Protein AF-A0A924LGQ2-F1 (afdb_monomer_lite)

Radius of gyration: 14.01 Å; chains: 1; bounding box: 31×25×38 Å

Structure (mmCIF, N/CA/C/O backbone):
data_AF-A0A924LGQ2-F1
#
_entry.id   AF-A0A924LGQ2-F1
#
loop_
_atom_site.group_PDB
_atom_site.id
_atom_site.type_symbol
_atom_site.label_atom_id
_atom_site.label_alt_id
_atom_site.label_comp_id
_atom_site.label_asym_id
_atom_site.label_entity_id
_atom_site.label_seq_id
_atom_site.pdbx_PDB_ins_code
_atom_site.Cartn_x
_atom_site.Cartn_y
_atom_site.Cartn_z
_atom_site.occupancy
_atom_site.B_iso_or_equiv
_atom_site.auth_seq_id
_atom_site.auth_comp_id
_atom_site.auth_asym_id
_atom_site.auth_atom_id
_atom_site.pdbx_PDB_model_num
ATOM 1 N N . MET A 1 1 ? -15.350 -2.787 5.987 1.00 52.44 1 MET A N 1
ATOM 2 C CA . MET A 1 1 ? -14.216 -3.223 5.142 1.00 52.44 1 MET A CA 1
ATOM 3 C C . MET A 1 1 ? -13.130 -2.162 5.280 1.00 52.44 1 MET A C 1
ATOM 5 O O . MET A 1 1 ? -13.489 -0.993 5.214 1.00 52.44 1 MET A O 1
ATOM 9 N N . ALA A 1 2 ? -11.876 -2.510 5.590 1.00 66.19 2 ALA A N 1
ATOM 10 C CA . ALA A 1 2 ? -10.821 -1.496 5.730 1.00 66.19 2 ALA A CA 1
ATOM 11 C C . ALA A 1 2 ? -10.357 -1.005 4.350 1.00 66.19 2 ALA A C 1
ATOM 13 O O . ALA A 1 2 ? -10.313 -1.785 3.401 1.00 66.19 2 ALA A O 1
ATOM 14 N N . HIS A 1 3 ? -10.054 0.288 4.251 1.00 77.56 3 HIS A N 1
ATOM 15 C CA . HIS A 1 3 ? -9.619 0.959 3.026 1.00 77.56 3 HIS A CA 1
ATOM 16 C C . HIS A 1 3 ? -8.085 0.949 2.922 1.00 77.56 3 HIS A C 1
ATOM 18 O O . HIS A 1 3 ? -7.402 1.067 3.942 1.00 77.56 3 HIS A O 1
ATOM 24 N N . ILE A 1 4 ? -7.550 0.825 1.704 1.00 83.31 4 ILE A N 1
ATOM 25 C CA . ILE A 1 4 ? -6.137 1.098 1.405 1.00 83.31 4 ILE A CA 1
ATOM 26 C C . ILE A 1 4 ? -6.071 2.553 0.974 1.00 83.31 4 ILE A C 1
ATOM 28 O O . ILE A 1 4 ? -6.619 2.875 -0.074 1.00 83.31 4 ILE A O 1
ATOM 32 N N . SER A 1 5 ? -5.414 3.417 1.745 1.00 85.50 5 SER A N 1
ATOM 33 C CA . SER A 1 5 ? -5.097 4.751 1.233 1.00 85.50 5 SER A CA 1
ATOM 34 C C . SER A 1 5 ? -3.787 4.692 0.451 1.00 85.50 5 SER A C 1
ATOM 36 O O . SER A 1 5 ? -2.794 4.166 0.956 1.00 85.50 5 SER A O 1
ATOM 38 N N . VAL A 1 6 ? -3.786 5.167 -0.791 1.00 83.69 6 VAL A N 1
ATOM 39 C CA . VAL A 1 6 ? -2.612 5.133 -1.675 1.00 83.69 6 VAL A CA 1
ATOM 40 C C . VAL A 1 6 ? -2.100 6.550 -1.838 1.00 83.69 6 VAL A C 1
ATOM 42 O O . VAL A 1 6 ? -2.848 7.431 -2.235 1.00 83.69 6 VAL A O 1
ATOM 45 N N . THR A 1 7 ? -0.821 6.785 -1.581 1.00 82.12 7 THR A N 1
ATOM 46 C CA . THR A 1 7 ? -0.221 8.109 -1.723 1.00 82.12 7 THR A CA 1
ATOM 47 C C . THR A 1 7 ? 1.060 8.044 -2.533 1.00 82.12 7 THR A C 1
ATOM 49 O O . THR A 1 7 ? 1.890 7.147 -2.363 1.00 82.12 7 THR A O 1
ATOM 52 N N . SER A 1 8 ? 1.219 9.025 -3.417 1.00 70.88 8 SER A N 1
ATOM 53 C CA . SER A 1 8 ? 2.493 9.281 -4.058 1.00 70.88 8 SER A CA 1
ATOM 54 C C . SER A 1 8 ? 3.299 10.238 -3.178 1.00 70.88 8 SER A C 1
ATOM 56 O O . SER A 1 8 ? 2.998 11.433 -3.132 1.00 70.88 8 SER A O 1
ATOM 58 N N . THR A 1 9 ? 4.337 9.768 -2.486 1.00 54.81 9 THR A N 1
ATOM 59 C CA . THR A 1 9 ? 5.234 10.649 -1.730 1.00 54.81 9 THR A CA 1
ATOM 60 C C . THR A 1 9 ? 6.120 11.411 -2.715 1.00 54.81 9 THR A C 1
ATOM 62 O O . THR A 1 9 ? 7.229 10.993 -3.050 1.00 54.81 9 THR A O 1
ATOM 65 N N . ALA A 1 10 ? 5.658 12.573 -3.175 1.00 47.50 10 ALA A N 1
ATOM 66 C CA . ALA A 1 10 ? 6.503 13.557 -3.840 1.00 47.50 10 ALA A CA 1
ATOM 67 C C . ALA A 1 10 ? 7.447 14.207 -2.808 1.00 47.50 10 ALA A C 1
ATOM 69 O O . ALA A 1 10 ? 7.353 15.394 -2.505 1.00 47.50 10 ALA A O 1
ATOM 70 N N . ILE A 1 11 ? 8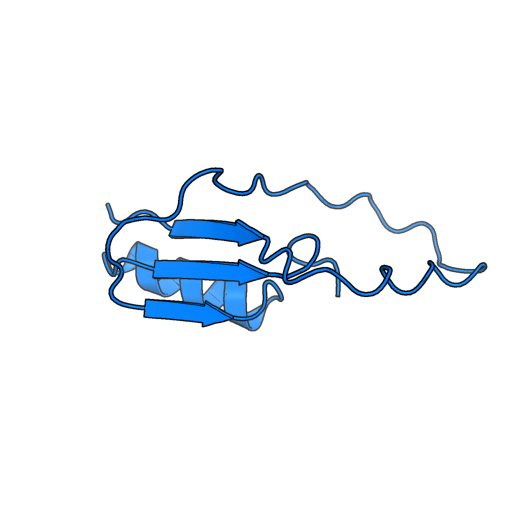.370 13.432 -2.227 1.00 42.62 11 ILE A N 1
ATOM 71 C CA . ILE A 1 11 ? 9.496 13.970 -1.455 1.00 42.62 11 ILE A CA 1
ATOM 72 C C . ILE A 1 11 ? 10.395 14.665 -2.476 1.00 42.62 11 ILE A C 1
ATOM 74 O O . ILE A 1 11 ? 11.274 14.011 -3.024 1.00 42.62 11 ILE A O 1
ATOM 78 N N . LYS A 1 12 ? 10.092 15.927 -2.826 1.00 36.16 12 LYS A N 1
ATOM 79 C CA . LYS A 1 12 ? 10.842 16.788 -3.763 1.00 36.16 12 LYS A CA 1
ATOM 80 C C . LYS A 1 12 ? 11.606 15.953 -4.800 1.00 36.16 12 LYS A C 1
ATOM 82 O O . LYS A 1 12 ? 12.825 15.824 -4.721 1.00 36.16 12 LYS A O 1
ATOM 87 N N . SER A 1 13 ? 10.866 15.260 -5.667 1.00 41.84 13 SER A N 1
ATOM 88 C CA . SER A 1 13 ? 11.421 14.186 -6.489 1.00 41.84 13 SER A CA 1
ATOM 89 C C . SER A 1 13 ? 12.623 14.697 -7.283 1.00 41.84 13 SER A C 1
ATOM 91 O O . SER A 1 13 ? 12.470 15.573 -8.136 1.00 41.84 13 SER A O 1
ATOM 93 N N . ALA A 1 14 ? 13.806 14.124 -7.046 1.00 50.41 14 ALA A N 1
ATOM 94 C CA . ALA A 1 14 ? 14.842 14.109 -8.072 1.00 50.41 14 ALA A CA 1
ATOM 95 C C . ALA A 1 14 ? 14.197 13.595 -9.376 1.00 50.41 14 ALA A C 1
ATOM 97 O O . ALA A 1 14 ? 13.338 12.702 -9.292 1.00 50.41 14 ALA A O 1
ATOM 98 N N . PRO A 1 15 ? 14.545 14.164 -10.546 1.00 47.16 15 PRO A N 1
ATOM 99 C CA . PRO A 1 15 ? 13.884 13.843 -11.804 1.00 47.16 15 PRO A CA 1
ATOM 100 C C . PRO A 1 15 ? 13.803 12.327 -11.982 1.00 47.16 15 PRO A C 1
ATOM 102 O O . PRO A 1 15 ? 14.785 11.615 -11.751 1.00 47.16 15 PRO A O 1
ATOM 105 N N . SER A 1 16 ? 12.609 11.840 -12.339 1.00 55.50 16 SER A N 1
ATOM 106 C CA . SER A 1 16 ? 12.409 10.468 -12.811 1.00 55.50 16 SER A CA 1
ATOM 107 C C . SER A 1 16 ? 13.548 10.137 -13.768 1.00 55.50 16 SER A C 1
ATOM 109 O O . SER A 1 16 ? 13.753 10.89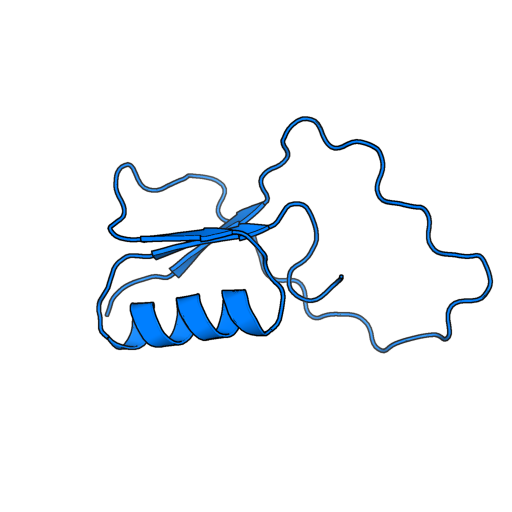2 -14.722 1.00 55.50 16 SER A O 1
ATOM 111 N N . LYS A 1 17 ? 14.322 9.070 -13.501 1.00 54.81 17 LYS A N 1
ATOM 112 C CA . LYS A 1 17 ? 15.364 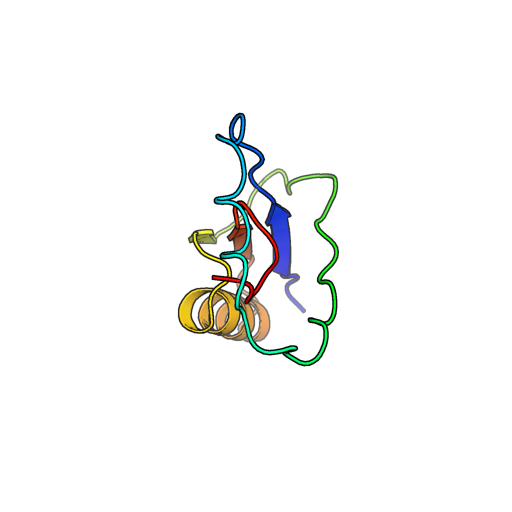8.621 -14.434 1.00 54.81 17 LYS A CA 1
ATOM 113 C C . LYS A 1 17 ? 14.700 8.515 -15.803 1.00 54.81 17 LYS A C 1
ATOM 115 O O . LYS A 1 17 ? 13.697 7.820 -15.947 1.00 54.81 17 LYS A O 1
ATOM 120 N N . SER A 1 18 ? 15.203 9.296 -16.754 1.00 55.38 18 SER A N 1
ATOM 121 C CA . SER A 1 18 ? 14.662 9.359 -18.101 1.00 55.38 18 SER A CA 1
ATOM 122 C C . SER A 1 18 ? 14.606 7.953 -18.686 1.00 55.38 18 SER A C 1
ATOM 124 O O . SER A 1 18 ? 15.533 7.153 -18.513 1.00 55.38 18 SER A O 1
ATOM 126 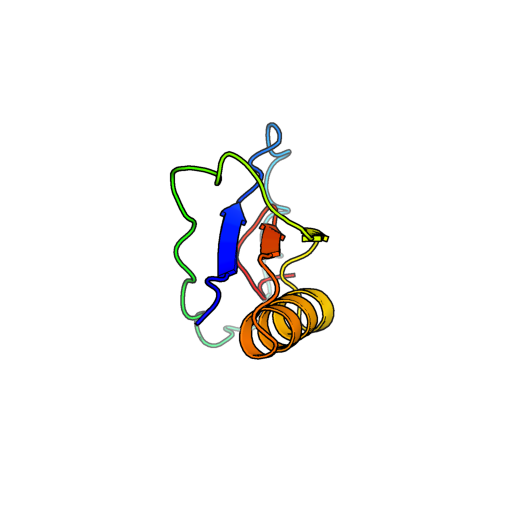N N . ALA A 1 19 ? 13.493 7.648 -19.352 1.00 58.59 19 ALA A N 1
ATOM 127 C CA . ALA A 1 19 ? 13.347 6.425 -20.119 1.00 58.59 19 ALA A CA 1
ATOM 128 C C . ALA A 1 19 ? 14.571 6.282 -21.033 1.00 58.59 19 ALA A C 1
ATOM 130 O O . ALA A 1 19 ? 14.917 7.202 -21.780 1.00 58.59 19 ALA A O 1
ATOM 131 N N . ARG A 1 20 ? 15.274 5.148 -20.929 1.00 60.41 20 ARG A N 1
ATOM 132 C CA . ARG A 1 20 ? 16.381 4.848 -21.838 1.00 60.41 20 ARG A CA 1
ATOM 133 C C . ARG A 1 20 ? 15.832 4.882 -23.271 1.00 60.41 20 ARG A C 1
ATOM 135 O O . ARG A 1 20 ? 14.775 4.299 -23.497 1.00 60.41 20 ARG A O 1
ATOM 142 N N . PRO A 1 21 ? 16.544 5.484 -24.238 1.00 57.22 21 PRO A N 1
ATOM 143 C CA . PRO A 1 21 ? 16.037 5.751 -25.590 1.00 57.22 21 PRO A CA 1
ATOM 144 C C . PRO A 1 21 ? 15.734 4.503 -26.448 1.00 57.22 21 PRO A C 1
ATOM 146 O O . PRO A 1 21 ? 15.464 4.643 -27.631 1.00 57.22 21 PRO A O 1
ATOM 149 N N . ASN A 1 22 ? 15.764 3.295 -25.872 1.00 56.84 22 ASN A N 1
ATOM 150 C CA . ASN A 1 22 ? 15.498 2.023 -26.547 1.00 56.84 22 ASN A CA 1
ATOM 151 C C . ASN A 1 22 ? 14.685 1.047 -25.661 1.00 56.84 22 ASN A C 1
ATOM 153 O O . ASN A 1 22 ? 14.970 -0.148 -25.607 1.00 56.84 22 ASN A O 1
ATOM 157 N N . SER A 1 23 ? 13.697 1.537 -24.903 1.00 63.69 23 SER A N 1
ATOM 158 C CA . SER A 1 23 ? 12.761 0.657 -24.189 1.00 63.69 23 SER A CA 1
ATOM 159 C C . SER A 1 23 ? 11.722 0.093 -25.158 1.00 63.69 23 SER A C 1
ATOM 161 O O . SER A 1 23 ? 11.024 0.859 -25.821 1.00 63.69 23 SER A O 1
ATOM 163 N N . ALA A 1 24 ? 11.604 -1.236 -25.223 1.00 66.62 24 ALA A N 1
ATOM 164 C CA . ALA A 1 24 ? 10.495 -1.907 -25.897 1.00 66.62 24 ALA A CA 1
ATOM 165 C C . ALA A 1 24 ? 9.157 -1.266 -25.486 1.00 66.62 24 ALA A C 1
ATOM 167 O O . ALA A 1 24 ? 8.983 -0.910 -24.319 1.00 66.62 24 ALA A O 1
ATOM 168 N N . VAL A 1 25 ? 8.228 -1.105 -26.435 1.00 70.69 25 VAL A N 1
ATOM 169 C CA . VAL A 1 25 ? 6.878 -0.607 -26.140 1.00 70.69 25 VAL A CA 1
ATOM 170 C C . VAL A 1 25 ? 6.193 -1.643 -25.255 1.00 70.69 25 VAL A C 1
ATOM 172 O O . VAL A 1 25 ? 5.719 -2.672 -25.734 1.00 70.69 25 VAL A O 1
ATOM 175 N N . LEU A 1 26 ? 6.200 -1.397 -23.948 1.00 70.56 26 LEU A N 1
ATOM 176 C CA . LEU A 1 26 ? 5.401 -2.159 -23.005 1.00 70.56 26 LEU A CA 1
ATOM 177 C C . LEU A 1 26 ? 3.943 -1.702 -23.127 1.00 70.56 26 LEU A C 1
ATOM 179 O O . LEU A 1 26 ? 3.694 -0.529 -23.431 1.00 70.56 26 LEU A O 1
ATOM 183 N N . PRO A 1 27 ? 2.975 -2.599 -22.886 1.00 80.25 27 PRO A N 1
ATOM 184 C CA . PRO A 1 27 ? 1.597 -2.189 -22.690 1.00 80.25 27 PRO A CA 1
ATOM 185 C C . PRO A 1 27 ? 1.534 -1.065 -21.644 1.00 80.25 27 PRO A C 1
ATOM 187 O O . PRO A 1 27 ? 2.257 -1.130 -20.643 1.00 80.25 27 PRO A O 1
ATOM 190 N N . PRO A 1 28 ? 0.717 -0.025 -21.870 1.00 81.00 28 PRO A N 1
ATOM 191 C CA . PRO A 1 28 ? 0.581 1.062 -20.914 1.00 81.00 28 PRO A CA 1
ATOM 192 C C . PRO A 1 28 ? 0.106 0.518 -19.562 1.00 81.00 28 PRO A C 1
ATOM 194 O O . PRO A 1 28 ? -0.748 -0.365 -19.505 1.00 81.00 28 PRO A O 1
ATOM 197 N N . LEU A 1 29 ? 0.677 1.045 -18.479 1.00 83.25 29 LEU A N 1
ATOM 198 C CA . LEU A 1 29 ? 0.245 0.714 -17.125 1.00 83.25 29 LEU A CA 1
ATOM 199 C C . LEU A 1 29 ? -1.135 1.317 -16.865 1.00 83.25 29 LEU A C 1
ATOM 201 O O . LEU A 1 29 ? -1.365 2.488 -17.180 1.00 83.25 29 LEU A O 1
ATOM 205 N N . ASP A 1 30 ? -2.010 0.548 -16.222 1.00 88.81 30 ASP A N 1
ATOM 206 C CA . ASP A 1 30 ? -3.262 1.083 -15.700 1.00 88.81 30 ASP A CA 1
ATOM 207 C C . ASP A 1 30 ? -2.958 2.026 -14.523 1.00 88.81 30 ASP A C 1
ATOM 209 O O . ASP A 1 30 ? -2.382 1.600 -13.514 1.00 88.81 30 ASP A O 1
ATOM 213 N N . PRO A 1 31 ? -3.306 3.322 -14.620 1.00 85.50 31 PRO A N 1
ATOM 214 C CA . PRO A 1 31 ? -2.917 4.293 -13.612 1.00 85.50 31 PRO A CA 1
ATOM 215 C C . PRO A 1 31 ? -3.718 4.101 -12.321 1.00 85.50 31 PRO A C 1
ATOM 217 O O . PRO A 1 31 ? -4.947 4.192 -12.302 1.00 85.50 31 PRO A O 1
ATOM 220 N N . VAL A 1 32 ? -3.003 3.923 -11.210 1.00 89.38 32 VAL A N 1
ATOM 221 C CA . VAL A 1 32 ? -3.585 3.958 -9.863 1.00 89.38 32 VAL A CA 1
ATOM 222 C C . VAL A 1 32 ? -3.650 5.408 -9.393 1.00 89.38 32 VAL A C 1
ATOM 224 O O . VAL A 1 32 ? -2.630 6.097 -9.316 1.00 89.38 32 VAL A O 1
ATOM 227 N N . ARG A 1 33 ? -4.855 5.890 -9.078 1.00 88.31 33 ARG A N 1
ATOM 228 C CA . ARG A 1 33 ? -5.044 7.240 -8.531 1.00 88.31 33 ARG A CA 1
ATOM 229 C C . ARG A 1 33 ? -4.478 7.306 -7.115 1.00 88.31 33 ARG A C 1
ATOM 231 O O . ARG A 1 33 ? -4.767 6.440 -6.297 1.00 88.31 33 ARG A O 1
ATOM 238 N N . SER A 1 34 ? -3.685 8.339 -6.846 1.00 87.75 34 SER A N 1
ATOM 239 C CA . SER A 1 34 ? -3.269 8.677 -5.485 1.00 87.75 34 SER A CA 1
ATOM 240 C C . SER A 1 34 ? -4.370 9.462 -4.780 1.00 87.75 34 SER A C 1
ATOM 242 O O . SER A 1 34 ? -5.001 10.327 -5.391 1.00 87.75 34 SER A O 1
ATOM 244 N N . ASP A 1 35 ? -4.554 9.191 -3.496 1.00 88.94 35 ASP A N 1
ATOM 245 C CA . ASP A 1 35 ? -5.361 10.007 -2.604 1.00 88.94 35 ASP A CA 1
ATOM 246 C C . ASP A 1 35 ? -4.696 11.374 -2.414 1.00 88.94 35 ASP A C 1
ATOM 248 O O . ASP A 1 35 ? -3.476 11.488 -2.258 1.00 88.94 35 ASP A O 1
ATOM 252 N N . THR A 1 36 ? -5.514 12.424 -2.425 1.00 83.12 36 THR A N 1
ATOM 253 C CA . THR A 1 36 ? -5.067 13.810 -2.224 1.00 83.12 36 THR A CA 1
ATOM 254 C C . THR A 1 36 ? -4.851 14.151 -0.755 1.00 83.12 36 THR A C 1
ATOM 256 O O . THR A 1 36 ? -4.143 15.106 -0.447 1.00 83.12 36 THR A O 1
ATOM 259 N N . GLU A 1 37 ? -5.450 13.378 0.149 1.00 85.94 37 GLU A N 1
ATOM 260 C CA . GLU A 1 37 ? -5.368 13.573 1.591 1.00 85.94 37 GLU A CA 1
ATOM 261 C C . GLU A 1 37 ? -4.930 12.280 2.268 1.00 85.94 37 GLU A C 1
ATOM 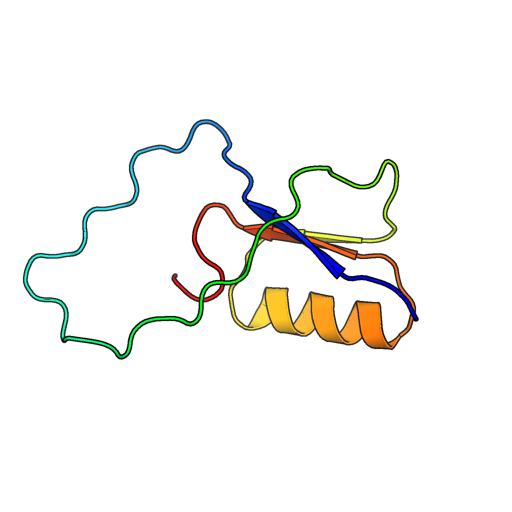263 O O . GLU A 1 37 ? -5.427 11.195 1.965 1.00 85.94 37 GLU A O 1
ATOM 268 N N . LEU A 1 38 ? -4.001 12.408 3.214 1.00 85.62 38 LEU A N 1
ATOM 269 C CA . LEU A 1 38 ? -3.601 11.290 4.053 1.00 85.62 38 LEU A CA 1
ATOM 270 C C . LEU A 1 38 ? -4.573 11.142 5.224 1.00 85.62 38 LEU A C 1
ATOM 272 O O . LEU A 1 38 ? -4.973 12.144 5.824 1.00 85.62 38 LEU A O 1
ATOM 276 N N . PRO A 1 39 ? -4.910 9.906 5.623 1.00 88.00 39 PRO A N 1
ATOM 277 C CA . PRO A 1 39 ? -5.690 9.693 6.827 1.00 88.00 39 PRO A CA 1
ATOM 278 C C . PRO A 1 39 ? -4.914 10.189 8.054 1.00 88.00 39 PRO A C 1
ATOM 280 O O . PRO A 1 39 ? -3.715 9.946 8.188 1.00 88.00 39 PRO A O 1
ATOM 283 N N . ALA A 1 40 ? -5.616 10.814 9.004 1.00 90.69 40 ALA A N 1
ATOM 284 C CA . ALA A 1 40 ? -5.016 11.326 10.242 1.00 90.69 40 ALA A CA 1
ATOM 285 C C . ALA A 1 40 ? -4.332 10.238 11.095 1.00 90.69 40 ALA A C 1
ATOM 287 O O . ALA A 1 40 ? -3.487 10.537 11.937 1.00 90.69 40 ALA A O 1
ATOM 288 N N . LYS A 1 41 ? -4.716 8.971 10.901 1.00 91.75 41 LYS A N 1
ATOM 289 C CA . LYS A 1 41 ? -4.104 7.806 11.541 1.00 91.75 41 LYS A CA 1
ATOM 290 C C . LYS A 1 41 ? -4.184 6.581 10.638 1.00 91.75 41 LYS A C 1
ATOM 292 O O . LYS A 1 41 ? -5.164 6.389 9.922 1.00 91.75 41 LYS A O 1
ATOM 297 N N . THR A 1 42 ? -3.192 5.711 10.756 1.00 94.00 42 THR A N 1
ATOM 298 C CA . THR A 1 42 ? -3.188 4.367 10.172 1.00 94.00 42 THR A CA 1
ATOM 299 C C . THR A 1 42 ? -2.487 3.405 11.126 1.00 94.00 42 THR A C 1
ATOM 301 O O . THR A 1 42 ? -1.728 3.838 11.992 1.00 94.00 42 THR A O 1
ATOM 304 N N . SER A 1 43 ? -2.745 2.106 10.989 1.00 96.56 43 SER A N 1
ATOM 305 C CA . SER A 1 43 ? -2.050 1.076 11.768 1.00 96.56 43 SER A CA 1
ATOM 306 C C . SER A 1 43 ? -0.745 0.647 11.104 1.00 96.56 43 SER A C 1
ATOM 308 O O . SER A 1 43 ? 0.204 0.296 11.798 1.00 96.56 43 SER A O 1
ATOM 310 N N . VAL A 1 44 ? -0.696 0.670 9.769 1.00 96.62 44 VAL A N 1
ATOM 311 C CA . VAL A 1 44 ? 0.469 0.255 8.981 1.00 96.62 44 VAL A CA 1
ATOM 312 C C . VAL A 1 44 ? 0.739 1.261 7.865 1.00 96.62 44 VAL A C 1
ATOM 314 O O . VAL A 1 44 ? -0.188 1.775 7.235 1.00 96.62 44 VAL A O 1
ATOM 317 N N . VAL A 1 45 ? 2.021 1.507 7.599 1.00 96.38 45 VAL A N 1
ATOM 318 C CA . VAL A 1 45 ? 2.501 2.194 6.396 1.00 96.38 45 VAL A CA 1
ATOM 319 C C . VAL A 1 45 ? 3.389 1.224 5.623 1.00 96.38 45 VAL A C 1
ATOM 321 O O . VAL A 1 45 ? 4.331 0.668 6.185 1.00 96.38 45 VAL A O 1
ATOM 324 N N . VAL A 1 46 ? 3.088 1.013 4.345 1.00 96.19 46 VAL A N 1
ATOM 325 C CA . VAL A 1 46 ? 3.898 0.220 3.415 1.00 96.19 46 VAL A CA 1
ATOM 326 C C . VAL A 1 46 ? 4.600 1.181 2.464 1.00 96.19 46 VAL A C 1
ATOM 328 O O . VAL A 1 46 ? 3.943 2.003 1.835 1.00 96.19 46 VAL A O 1
ATOM 331 N N . ILE A 1 47 ? 5.925 1.087 2.354 1.00 94.94 47 ILE A N 1
ATOM 332 C CA . ILE A 1 47 ? 6.729 1.933 1.462 1.00 94.94 47 ILE A CA 1
ATOM 333 C C . ILE A 1 47 ? 7.217 1.084 0.284 1.00 94.94 47 ILE A C 1
ATOM 335 O O . ILE A 1 47 ? 7.880 0.068 0.490 1.00 94.94 47 ILE A O 1
ATOM 339 N N . GLY A 1 48 ? 6.888 1.516 -0.933 1.00 93.56 48 GLY A N 1
ATOM 340 C CA . GLY A 1 48 ? 7.179 0.845 -2.200 1.00 93.56 48 GLY A CA 1
ATOM 341 C C . GLY A 1 48 ? 5.925 0.243 -2.841 1.00 93.56 48 GLY A C 1
ATOM 342 O O . GLY A 1 48 ? 5.330 -0.687 -2.307 1.00 93.56 48 GLY A O 1
ATOM 343 N N . GLY A 1 49 ? 5.548 0.738 -4.018 1.00 93.25 49 GLY A N 1
ATOM 344 C CA . GLY A 1 49 ? 4.387 0.328 -4.819 1.00 93.25 49 GLY A CA 1
ATOM 345 C C . GLY A 1 49 ? 4.657 -0.820 -5.796 1.00 93.25 49 GLY A C 1
ATOM 346 O O . GLY A 1 49 ? 3.872 -1.048 -6.716 1.00 93.25 49 GLY A O 1
ATOM 347 N N . GLY A 1 50 ? 5.767 -1.542 -5.629 1.00 92.75 50 GLY A N 1
ATOM 348 C CA . GLY A 1 50 ? 6.057 -2.766 -6.378 1.00 92.75 50 GLY A CA 1
ATOM 349 C C . GLY A 1 50 ? 5.155 -3.937 -5.969 1.00 92.75 50 GLY A C 1
ATOM 350 O O . GLY A 1 50 ? 4.300 -3.818 -5.087 1.00 92.75 50 GLY A O 1
ATOM 351 N N . ILE A 1 51 ? 5.372 -5.108 -6.577 1.00 94.44 51 ILE A N 1
ATOM 352 C CA . ILE A 1 51 ? 4.528 -6.295 -6.351 1.00 94.44 51 ILE A CA 1
ATOM 353 C C . ILE A 1 51 ? 4.421 -6.676 -4.869 1.00 94.44 51 ILE A C 1
ATOM 355 O O . ILE A 1 51 ? 3.330 -6.978 -4.385 1.00 94.44 51 ILE A O 1
ATOM 359 N N . ILE A 1 52 ? 5.530 -6.608 -4.130 1.00 96.31 52 ILE A N 1
ATOM 360 C CA . ILE A 1 52 ? 5.572 -6.985 -2.715 1.00 96.31 52 ILE A CA 1
ATOM 361 C C . ILE A 1 52 ? 4.778 -5.998 -1.857 1.00 96.31 52 ILE A C 1
ATOM 363 O O . ILE A 1 52 ? 3.951 -6.422 -1.047 1.00 96.31 52 ILE A O 1
ATOM 367 N N . GLY A 1 53 ? 4.982 -4.692 -2.041 1.00 95.38 53 GLY A N 1
ATOM 368 C CA . GLY A 1 53 ? 4.305 -3.680 -1.233 1.00 95.38 53 GLY A CA 1
ATOM 369 C C . GLY A 1 53 ? 2.808 -3.603 -1.522 1.00 95.38 53 GLY A C 1
ATOM 370 O O . GLY A 1 53 ? 2.000 -3.643 -0.594 1.00 95.38 53 GLY A O 1
ATOM 371 N N . THR A 1 54 ? 2.417 -3.632 -2.798 1.00 94.38 54 THR A N 1
ATOM 372 C CA . THR A 1 54 ? 1.002 -3.643 -3.199 1.00 94.38 54 THR A CA 1
ATOM 373 C C . THR A 1 54 ? 0.287 -4.905 -2.714 1.00 94.38 54 THR A C 1
ATOM 375 O O . THR A 1 54 ? -0.809 -4.819 -2.157 1.00 94.38 54 THR A O 1
ATOM 378 N N . SER A 1 55 ? 0.924 -6.078 -2.832 1.00 96.75 55 SER A N 1
ATOM 379 C CA . SER A 1 55 ? 0.361 -7.325 -2.293 1.00 96.75 55 SER A CA 1
ATOM 380 C C . SER A 1 55 ? 0.199 -7.246 -0.776 1.00 96.75 55 SER A C 1
ATOM 382 O O . SER A 1 55 ? -0.856 -7.585 -0.245 1.00 96.75 55 SER A O 1
ATOM 384 N N . THR A 1 56 ? 1.210 -6.738 -0.070 1.00 97.44 56 THR A N 1
ATOM 385 C CA . THR A 1 56 ? 1.163 -6.577 1.388 1.00 97.44 56 THR A CA 1
ATOM 386 C C . THR A 1 56 ? 0.003 -5.676 1.813 1.00 97.44 56 THR A C 1
ATOM 388 O O . THR A 1 56 ? -0.804 -6.076 2.655 1.00 97.44 56 THR A O 1
ATOM 391 N N . ALA A 1 57 ? -0.140 -4.500 1.194 1.00 96.31 57 ALA A N 1
ATOM 392 C CA . ALA A 1 57 ? -1.235 -3.575 1.477 1.00 96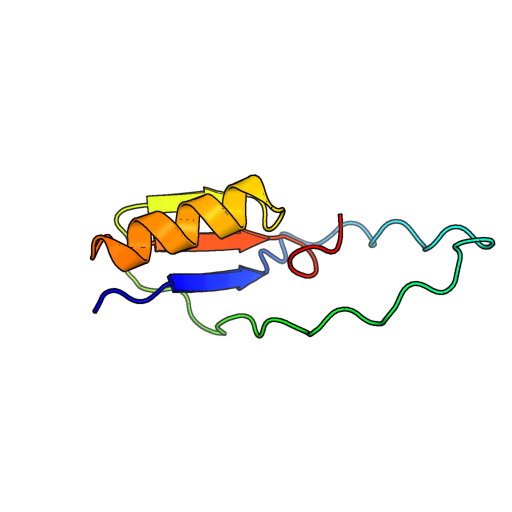.31 57 ALA A CA 1
ATOM 393 C C . ALA A 1 57 ? -2.611 -4.214 1.212 1.00 96.31 57 ALA A C 1
ATOM 395 O O . ALA A 1 57 ? -3.511 -4.121 2.051 1.00 96.31 57 ALA A O 1
ATOM 396 N N . LEU A 1 58 ? -2.757 -4.945 0.101 1.00 95.81 58 LEU A N 1
ATOM 397 C CA . LEU A 1 58 ? -3.994 -5.649 -0.237 1.00 95.81 58 LEU A CA 1
ATOM 398 C C . LEU A 1 58 ? -4.394 -6.677 0.826 1.00 95.81 58 LEU A C 1
ATOM 400 O O . LEU A 1 58 ? -5.547 -6.706 1.265 1.00 95.81 58 LEU A O 1
ATOM 404 N N . PHE A 1 59 ? -3.461 -7.531 1.248 1.00 97.50 59 PHE A N 1
ATOM 405 C CA . PHE A 1 59 ? -3.762 -8.573 2.230 1.00 97.50 59 PHE A CA 1
ATOM 406 C C . PHE A 1 59 ? -4.020 -8.009 3.634 1.00 97.50 59 PHE A C 1
ATOM 408 O O . PHE A 1 59 ? -4.851 -8.563 4.356 1.00 97.50 59 PHE A O 1
ATOM 415 N N . LEU A 1 60 ? -3.381 -6.896 4.013 1.00 96.94 60 LEU A N 1
ATOM 416 C CA . LEU A 1 60 ? -3.677 -6.190 5.266 1.00 96.94 60 LEU A CA 1
ATOM 417 C C . LEU A 1 60 ? -5.086 -5.583 5.256 1.00 96.94 60 LEU A C 1
ATOM 419 O O . LEU A 1 60 ? -5.867 -5.829 6.178 1.00 96.94 60 LEU A O 1
ATOM 423 N N . ALA A 1 61 ? -5.463 -4.878 4.188 1.00 95.56 61 ALA A N 1
ATOM 424 C CA . ALA A 1 61 ? -6.794 -4.284 4.082 1.00 95.56 61 ALA A CA 1
ATOM 425 C C . ALA A 1 61 ? -7.912 -5.335 4.026 1.00 95.56 61 ALA A C 1
ATOM 427 O O . ALA A 1 61 ? -8.947 -5.177 4.678 1.00 95.56 61 ALA A O 1
ATOM 428 N N . ARG A 1 62 ? -7.688 -6.464 3.334 1.00 96.06 62 ARG A N 1
ATOM 429 C CA . ARG A 1 62 ? -8.615 -7.613 3.344 1.00 96.06 62 ARG A CA 1
ATOM 430 C C . ARG A 1 62 ? -8.829 -8.196 4.742 1.00 96.06 62 ARG A C 1
ATOM 432 O O . ARG A 1 62 ? -9.915 -8.691 5.024 1.00 96.06 62 ARG A O 1
ATOM 439 N N . LYS A 1 63 ? -7.830 -8.101 5.625 1.00 97.12 63 LYS A N 1
ATOM 440 C CA . LYS A 1 63 ? -7.930 -8.478 7.046 1.00 97.12 63 LYS A CA 1
ATOM 441 C C . LYS A 1 63 ? -8.546 -7.389 7.933 1.00 97.12 63 LYS A C 1
ATOM 443 O O . LYS A 1 63 ? -8.619 -7.567 9.143 1.00 97.12 63 LYS A O 1
ATOM 448 N N . GLY A 1 64 ? -8.989 -6.270 7.361 1.00 95.75 64 GLY A N 1
ATOM 449 C CA . GLY A 1 64 ? -9.567 -5.166 8.122 1.00 95.75 64 GLY A CA 1
ATOM 450 C C . GLY A 1 64 ? -8.532 -4.260 8.796 1.00 95.75 64 GLY A C 1
ATOM 451 O O . GLY A 1 64 ? -8.910 -3.460 9.646 1.00 95.75 64 GLY A O 1
ATOM 452 N N . ILE A 1 65 ? -7.251 -4.365 8.433 1.00 95.94 65 ILE A N 1
ATOM 453 C CA . ILE A 1 65 ? -6.178 -3.556 9.020 1.00 95.94 65 ILE A CA 1
ATOM 454 C C . ILE A 1 65 ? -6.027 -2.263 8.203 1.00 95.94 65 ILE A C 1
ATOM 456 O O . ILE A 1 65 ? -5.770 -2.349 6.999 1.00 95.94 65 ILE A O 1
ATOM 460 N N . PRO A 1 66 ? -6.165 -1.071 8.818 1.00 94.81 66 PRO A N 1
ATOM 461 C CA . PRO A 1 66 ? -5.913 0.200 8.145 1.00 94.81 66 PRO A CA 1
ATOM 462 C C . PRO A 1 66 ? -4.463 0.292 7.663 1.00 94.81 66 PRO A C 1
ATOM 464 O O . PRO A 1 66 ? -3.531 0.097 8.451 1.00 94.81 66 PRO A O 1
ATOM 467 N N . VAL A 1 67 ? -4.282 0.596 6.378 1.00 95.62 67 VAL A N 1
ATOM 468 C CA . VAL A 1 67 ? -2.966 0.666 5.741 1.00 95.62 67 VAL A CA 1
ATOM 469 C C . VAL A 1 67 ? -2.871 1.854 4.787 1.00 95.62 67 VAL A C 1
ATOM 471 O O . VAL A 1 67 ? -3.814 2.156 4.052 1.00 95.62 67 VAL A O 1
ATOM 474 N N . VAL A 1 68 ? -1.709 2.505 4.798 1.00 96.19 68 VAL A N 1
ATOM 475 C CA . VAL A 1 68 ? -1.305 3.504 3.801 1.00 96.19 68 VAL A CA 1
ATOM 476 C C . VAL A 1 68 ? -0.188 2.903 2.949 1.00 96.19 68 VAL A C 1
ATOM 478 O O . VAL A 1 68 ? 0.787 2.398 3.504 1.00 96.19 68 VAL A O 1
ATOM 481 N N . LEU A 1 69 ? -0.321 2.941 1.624 1.00 95.31 69 LEU A N 1
ATOM 482 C CA . LEU A 1 69 ? 0.716 2.546 0.669 1.00 95.31 69 LEU A CA 1
ATOM 483 C C . LEU A 1 69 ? 1.359 3.799 0.069 1.00 95.31 69 LEU A C 1
ATOM 485 O O . LEU A 1 69 ? 0.671 4.595 -0.563 1.00 95.31 69 LEU A O 1
ATOM 489 N N . CYS A 1 70 ? 2.669 3.941 0.240 1.00 93.69 70 CYS A N 1
ATOM 490 C CA . CYS A 1 70 ? 3.454 5.071 -0.240 1.00 93.69 70 CYS A CA 1
ATOM 491 C C . CYS A 1 70 ? 4.382 4.641 -1.383 1.00 93.69 70 CYS A C 1
ATOM 493 O O . CYS A 1 70 ? 5.247 3.790 -1.181 1.00 93.69 70 CYS A O 1
ATOM 495 N N . GLU A 1 71 ? 4.269 5.269 -2.549 1.00 92.19 71 GLU A N 1
ATOM 496 C CA . GLU A 1 71 ? 5.193 5.116 -3.685 1.00 92.19 71 GLU A CA 1
ATOM 497 C C . GLU A 1 71 ? 5.677 6.504 -4.128 1.00 92.19 71 GLU A C 1
ATOM 499 O O . GLU A 1 71 ? 4.985 7.485 -3.925 1.00 92.19 71 GLU A O 1
ATOM 504 N N . LYS A 1 72 ? 6.879 6.651 -4.682 1.00 89.00 72 LYS A N 1
ATOM 505 C CA . LYS A 1 72 ? 7.341 7.939 -5.225 1.00 89.00 72 LYS A CA 1
ATOM 506 C C . LYS A 1 72 ? 6.807 8.172 -6.644 1.00 89.00 72 LYS A C 1
ATOM 508 O O . LYS A 1 72 ? 6.579 9.317 -7.029 1.00 89.00 72 LYS A O 1
ATOM 513 N N . GLY A 1 73 ? 6.732 7.106 -7.443 1.00 86.62 73 GLY A N 1
ATOM 514 C CA . GLY A 1 73 ? 6.311 7.123 -8.843 1.00 86.62 73 GLY A CA 1
ATOM 515 C C . GLY A 1 73 ? 4.919 6.534 -9.076 1.00 86.62 73 GLY A C 1
ATOM 516 O O . GLY A 1 73 ? 4.034 6.599 -8.226 1.00 86.62 73 GLY A O 1
ATOM 517 N N . ALA A 1 74 ? 4.725 5.951 -10.259 1.00 87.50 74 ALA A N 1
ATOM 518 C CA . ALA A 1 74 ? 3.527 5.174 -10.546 1.00 87.50 74 ALA A CA 1
ATOM 519 C C . ALA A 1 74 ? 3.632 3.777 -9.911 1.00 87.50 74 ALA A C 1
ATOM 521 O O . ALA A 1 74 ? 4.693 3.151 -9.906 1.00 87.50 74 ALA A O 1
ATOM 522 N N . ILE A 1 75 ? 2.512 3.279 -9.388 1.00 89.75 75 ILE A N 1
ATOM 523 C CA . ILE A 1 75 ? 2.419 1.923 -8.836 1.00 89.75 75 ILE A CA 1
ATOM 524 C C . ILE A 1 75 ? 2.789 0.905 -9.924 1.00 89.75 75 ILE A C 1
ATOM 526 O O . ILE A 1 75 ? 2.278 0.974 -11.040 1.00 89.75 75 ILE A O 1
ATOM 530 N N . GLY A 1 76 ? 3.680 -0.034 -9.597 1.00 86.19 76 GLY A N 1
ATOM 531 C CA . GLY A 1 76 ? 4.134 -1.075 -10.525 1.00 86.19 76 GLY A CA 1
ATOM 532 C C . GLY A 1 76 ? 5.056 -0.609 -11.660 1.00 86.19 76 GLY A C 1
ATOM 533 O O . GLY A 1 76 ? 5.302 -1.396 -12.568 1.00 86.19 76 GLY A O 1
ATOM 534 N N . ALA A 1 77 ? 5.561 0.630 -11.624 1.00 82.38 77 ALA A N 1
ATOM 535 C CA . ALA A 1 77 ? 6.357 1.203 -12.716 1.00 82.38 77 ALA A CA 1
ATOM 536 C C . ALA A 1 77 ? 7.892 1.074 -12.585 1.00 82.38 77 ALA A C 1
ATOM 538 O O . ALA A 1 77 ? 8.570 1.531 -13.498 1.00 82.38 77 ALA A O 1
ATOM 539 N N . GLU A 1 78 ? 8.395 0.464 -11.498 1.00 62.00 78 GLU A N 1
ATOM 540 C CA . GLU A 1 78 ? 9.821 0.299 -11.095 1.00 62.00 78 GLU A CA 1
ATOM 541 C C . GLU A 1 78 ? 10.741 1.540 -11.162 1.00 62.00 78 GLU A C 1
ATOM 543 O O . GLU A 1 78 ? 11.116 2.023 -12.253 1.00 62.00 78 GLU A O 1
#

Secondary structure (DSSP, 8-state):
---EEEEE--SSPPP-PPPPTT---PPPPPPPPPPSS--S--SEEEE--SHHHHHHHHHHHHTT--EEEEESSSTT--

Foldseek 3Di:
DADEQEAAPPPVDDDDPDDDPDDDDDDDDDFDDHDPDDPPDFPEEFEALAPVRVVVSVVCVVVVGGYYYYYNDTRNPD

Sequence (78 aa):
MAHISVTSTAIKSAPSKSARPNSAVLPPLDPVRSDTELPAKTSVVVIGGGIIGTSTALFLARKGIPVVLCEKGAIGAE

pLDDT: mean 81.26, std 16.96, range [36.16, 97.5]